Protein AF-A0A162FV40-F1 (afdb_monomer_lite)

pLDDT: mean 92.37, std 5.42, range [74.19, 98.0]

Radius of gyration: 12.26 Å; chains: 1; bounding box: 28×22×30 Å

Secondary structure (DSSP, 8-state):
-EEEEEEEHHHHHHHTTT--S-HHHHHHHHHHHHHHHHHHH-TTSEEEEEEE---S---TT--EEEETTEEEE-S-SSHHHHHHHHHHHHH-

Structure (mmCIF, N/CA/C/O backbone):
data_AF-A0A162FV40-F1
#
_entry.id   AF-A0A162FV40-F1
#
loop_
_atom_site.group_PDB
_atom_site.id
_atom_site.type_symbol
_atom_site.label_atom_id
_atom_site.label_alt_id
_atom_site.label_comp_id
_atom_site.label_asym_id
_atom_site.label_entity_id
_atom_site.label_seq_id
_atom_site.pdbx_PDB_ins_code
_atom_site.Cartn_x
_atom_site.Cartn_y
_atom_site.Cartn_z
_atom_site.occupancy
_atom_site.B_iso_or_equiv
_atom_site.auth_seq_id
_atom_site.auth_comp_id
_atom_site.auth_asym_id
_atom_site.auth_atom_id
_atom_site.pdbx_PDB_model_num
ATOM 1 N N . MET A 1 1 ? -9.757 5.385 13.633 1.00 86.44 1 MET A N 1
ATOM 2 C CA . MET A 1 1 ? -9.071 4.103 13.949 1.00 86.44 1 MET A CA 1
ATOM 3 C C . MET A 1 1 ? -7.716 4.105 13.262 1.00 86.44 1 MET A C 1
ATOM 5 O O . MET A 1 1 ? -7.673 4.538 12.120 1.00 86.44 1 MET A O 1
ATOM 9 N N . LYS A 1 2 ? -6.635 3.666 13.919 1.00 91.75 2 LYS A N 1
ATOM 10 C CA . LYS A 1 2 ? -5.286 3.671 13.329 1.00 91.75 2 LYS A CA 1
ATOM 11 C C . LYS A 1 2 ? -4.912 2.299 12.777 1.00 91.75 2 LYS A C 1
ATOM 13 O O . LYS A 1 2 ? -5.115 1.302 13.464 1.00 91.75 2 LYS A O 1
ATOM 18 N N . GLN A 1 3 ? -4.358 2.261 11.569 1.00 95.12 3 GLN A N 1
ATOM 19 C CA . GLN A 1 3 ? -3.891 1.041 10.910 1.00 95.12 3 GLN A CA 1
ATOM 20 C C . GLN A 1 3 ? -2.423 1.190 10.509 1.00 95.12 3 GLN A C 1
ATOM 22 O O . GLN A 1 3 ? -2.053 2.149 9.835 1.00 95.12 3 GLN A O 1
ATOM 27 N N . ASN A 1 4 ? -1.596 0.232 10.931 1.00 95.81 4 ASN A N 1
ATOM 28 C CA . ASN A 1 4 ? -0.192 0.145 10.537 1.00 95.81 4 ASN A CA 1
ATOM 29 C C . ASN A 1 4 ? -0.052 -0.878 9.408 1.00 95.81 4 ASN A C 1
ATOM 31 O O . ASN A 1 4 ? -0.528 -2.010 9.535 1.00 95.81 4 ASN A O 1
ATOM 35 N N . VAL A 1 5 ? 0.606 -0.468 8.330 1.00 96.69 5 VAL A N 1
ATOM 36 C CA . VAL A 1 5 ? 0.849 -1.286 7.144 1.00 96.69 5 VAL A CA 1
ATOM 37 C C . VAL A 1 5 ? 2.326 -1.206 6.803 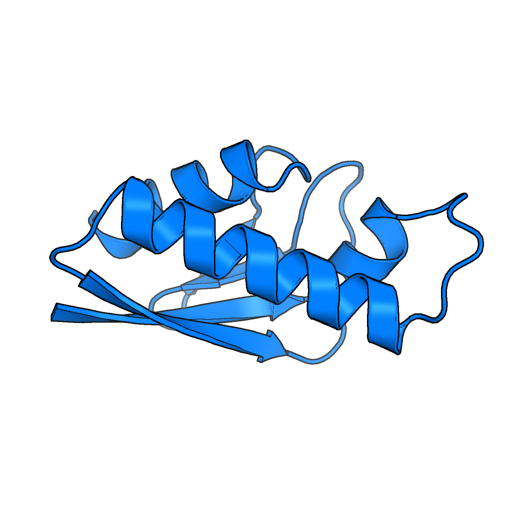1.00 96.69 5 VAL A C 1
ATOM 39 O O . VAL A 1 5 ? 2.849 -0.117 6.572 1.00 96.69 5 VAL A O 1
ATOM 42 N N . GLU A 1 6 ? 2.988 -2.353 6.725 1.00 96.56 6 GLU A N 1
ATOM 43 C CA . GLU A 1 6 ? 4.366 -2.433 6.249 1.00 96.56 6 GLU A CA 1
ATOM 44 C C . GLU A 1 6 ? 4.415 -3.128 4.895 1.00 96.56 6 GLU A C 1
ATOM 46 O O . GLU A 1 6 ? 3.771 -4.153 4.676 1.00 96.56 6 GLU A O 1
ATOM 51 N N . ILE A 1 7 ? 5.206 -2.580 3.981 1.00 95.19 7 ILE A N 1
ATOM 52 C CA . ILE A 1 7 ? 5.319 -3.080 2.613 1.00 95.19 7 ILE A CA 1
ATOM 53 C C . ILE A 1 7 ? 6.755 -3.498 2.363 1.00 95.19 7 ILE A C 1
ATOM 55 O O . ILE A 1 7 ? 7.699 -2.772 2.687 1.00 95.19 7 ILE A O 1
ATOM 59 N N . CYS A 1 8 ? 6.944 -4.671 1.766 1.00 94.88 8 CYS A N 1
ATOM 60 C CA . CYS A 1 8 ? 8.271 -5.125 1.384 1.00 94.88 8 CYS A CA 1
ATOM 61 C C . CYS A 1 8 ? 8.876 -4.170 0.347 1.00 94.88 8 CYS A C 1
ATOM 63 O O . CYS A 1 8 ? 8.456 -4.115 -0.812 1.00 94.88 8 CYS A O 1
ATOM 65 N N . SER A 1 9 ? 9.924 -3.453 0.752 1.00 92.81 9 SER A N 1
ATOM 66 C CA . SER A 1 9 ? 10.617 -2.493 -0.112 1.00 92.81 9 SER A CA 1
ATOM 67 C C . SER A 1 9 ? 11.215 -3.118 -1.377 1.00 92.81 9 SER A C 1
ATOM 69 O O . SER A 1 9 ? 11.349 -2.431 -2.389 1.00 92.81 9 SER A O 1
ATOM 71 N N . GLY A 1 10 ? 11.567 -4.407 -1.329 1.00 92.12 10 GLY A N 1
ATOM 72 C CA . GLY A 1 10 ? 12.056 -5.157 -2.486 1.00 92.12 10 GLY A CA 1
ATOM 73 C C . GLY A 1 10 ? 10.965 -5.437 -3.520 1.00 92.12 10 GLY A C 1
ATOM 74 O O . GLY A 1 10 ? 11.225 -5.313 -4.713 1.00 92.12 10 GLY A O 1
ATOM 75 N N . CYS A 1 11 ? 9.737 -5.746 -3.084 1.00 93.00 11 CYS A N 1
ATOM 76 C CA . CYS A 1 11 ? 8.620 -5.993 -3.999 1.00 93.00 11 CYS A CA 1
ATOM 77 C C . CYS A 1 11 ? 8.251 -4.734 -4.789 1.00 93.00 11 CYS A C 1
ATOM 79 O O . CYS A 1 11 ? 7.997 -4.828 -5.983 1.00 93.00 11 CYS A O 1
ATOM 81 N N . VAL A 1 12 ? 8.291 -3.562 -4.149 1.00 92.12 12 VAL A N 1
ATOM 82 C CA . VAL A 1 12 ? 7.993 -2.282 -4.811 1.00 92.12 12 VAL A CA 1
ATOM 83 C C . VAL A 1 12 ? 9.022 -1.952 -5.886 1.00 92.12 12 VAL A C 1
ATOM 85 O O . VAL A 1 12 ? 8.655 -1.656 -7.018 1.00 92.12 12 VAL A O 1
ATOM 88 N N . VAL A 1 13 ? 10.315 -2.073 -5.573 1.00 91.25 13 VAL A N 1
ATOM 89 C CA . VAL A 1 13 ? 11.374 -1.854 -6.572 1.00 91.25 13 VAL A CA 1
ATOM 90 C C . VAL A 1 13 ? 11.229 -2.828 -7.738 1.00 91.25 13 VAL A C 1
ATOM 92 O O . VAL A 1 13 ? 11.304 -2.414 -8.888 1.00 91.25 13 VAL A O 1
ATOM 95 N N . ARG A 1 14 ? 10.958 -4.104 -7.447 1.00 89.38 14 ARG A N 1
ATOM 96 C CA . ARG A 1 14 ? 10.781 -5.129 -8.477 1.00 89.38 14 ARG A CA 1
ATOM 97 C C . ARG A 1 14 ? 9.547 -4.889 -9.348 1.00 89.38 14 ARG A C 1
ATOM 99 O O . ARG A 1 14 ? 9.579 -5.134 -10.544 1.00 89.38 14 ARG A O 1
ATOM 106 N N . SER A 1 15 ? 8.461 -4.384 -8.765 1.00 87.81 15 SER A N 1
ATOM 107 C CA . SER A 1 15 ? 7.243 -4.057 -9.518 1.00 87.81 15 SER A CA 1
ATOM 108 C C . SER A 1 15 ? 7.430 -2.917 -10.522 1.00 87.81 15 SER A C 1
ATOM 110 O O . SER A 1 15 ? 6.637 -2.805 -11.449 1.00 87.81 15 SER A O 1
ATOM 112 N N . ALA A 1 16 ? 8.484 -2.115 -10.350 1.00 85.81 16 ALA A N 1
ATOM 113 C CA . ALA A 1 16 ? 8.879 -1.035 -11.243 1.00 85.81 16 ALA A CA 1
ATOM 114 C C . ALA A 1 16 ? 10.081 -1.413 -12.137 1.00 85.81 16 ALA A C 1
ATOM 116 O O . ALA A 1 16 ? 10.755 -0.526 -12.661 1.00 85.81 16 ALA A O 1
ATOM 117 N N . GLU A 1 17 ? 10.389 -2.709 -12.298 1.00 78.31 17 GLU A N 1
ATOM 118 C CA . GLU A 1 17 ? 11.417 -3.167 -13.243 1.00 78.31 17 GLU A CA 1
ATOM 119 C C . GLU A 1 17 ? 11.152 -2.584 -14.644 1.00 78.31 17 GLU A C 1
ATOM 121 O O . GLU A 1 17 ? 10.057 -2.711 -15.189 1.00 78.31 17 GLU A O 1
ATOM 126 N N . GLY A 1 18 ? 12.161 -1.917 -15.216 1.00 74.19 18 GLY A N 1
ATOM 127 C CA . GLY A 1 18 ? 12.069 -1.231 -16.512 1.00 74.19 18 GLY A CA 1
ATOM 128 C C . GLY A 1 18 ? 11.858 0.285 -16.437 1.00 74.19 18 GLY A C 1
ATOM 129 O O . GLY A 1 18 ? 11.869 0.943 -17.473 1.00 74.19 18 GLY A O 1
ATOM 130 N N . VAL A 1 19 ? 11.709 0.858 -15.240 1.00 79.44 19 VAL A N 1
ATOM 131 C CA . VAL A 1 19 ? 11.649 2.312 -15.039 1.00 79.44 19 VAL A CA 1
ATOM 132 C C . VAL A 1 19 ? 13.059 2.864 -14.780 1.00 79.44 19 VAL A C 1
ATOM 134 O O . VAL A 1 19 ? 13.731 2.430 -13.844 1.00 79.44 19 VAL A O 1
ATOM 137 N N . GLU A 1 20 ? 13.506 3.849 -15.568 1.00 78.38 20 GLU A N 1
ATOM 138 C CA . GLU A 1 20 ? 14.774 4.576 -15.359 1.00 78.38 20 GLU A CA 1
ATOM 139 C C . GLU A 1 20 ? 14.674 5.578 -14.191 1.00 78.38 20 GLU A C 1
ATOM 141 O O . GLU A 1 20 ? 14.872 6.783 -14.334 1.00 78.38 20 GLU A O 1
ATOM 146 N N . GLU A 1 21 ? 14.337 5.087 -12.999 1.00 86.69 21 GLU A N 1
ATOM 147 C CA . GLU A 1 21 ? 14.252 5.893 -11.784 1.00 86.69 21 GLU A CA 1
ATOM 148 C C . GLU A 1 21 ? 15.078 5.290 -10.650 1.00 86.69 21 GLU A C 1
ATOM 150 O O . GLU A 1 21 ? 15.262 4.079 -10.534 1.00 86.69 21 GLU A O 1
ATOM 155 N N . SER A 1 22 ? 15.575 6.152 -9.759 1.00 92.19 22 SER A N 1
ATOM 156 C CA . SER A 1 22 ? 16.260 5.670 -8.561 1.00 92.19 22 SER A CA 1
ATOM 157 C C . SER A 1 22 ? 15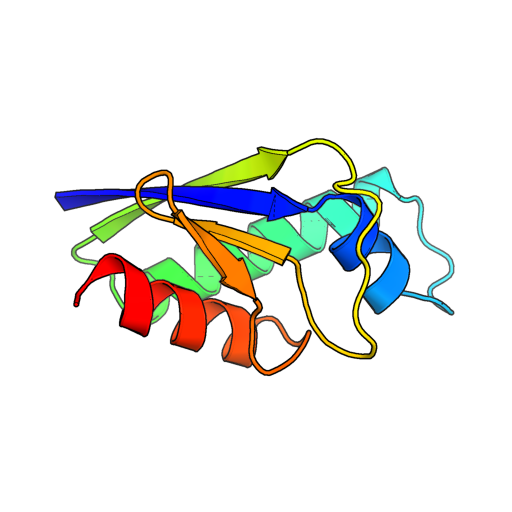.300 4.878 -7.668 1.00 92.19 22 SER A C 1
ATOM 159 O O . SER A 1 22 ? 14.126 5.224 -7.513 1.00 92.19 22 SER A O 1
ATOM 161 N N . THR A 1 23 ? 15.818 3.855 -6.985 1.00 91.19 23 THR A N 1
ATOM 162 C CA . THR A 1 23 ? 15.042 3.069 -6.009 1.00 91.19 23 THR A CA 1
ATOM 163 C C . THR A 1 23 ? 14.412 3.929 -4.915 1.00 91.19 23 THR A C 1
ATOM 165 O O . THR A 1 23 ? 13.350 3.583 -4.400 1.00 91.19 23 THR A O 1
ATOM 168 N N . PHE A 1 24 ? 15.038 5.056 -4.564 1.00 92.31 24 PHE A N 1
ATOM 169 C CA . PHE A 1 24 ? 14.468 6.039 -3.648 1.00 92.31 24 PHE A CA 1
ATOM 170 C C . PHE A 1 24 ? 13.200 6.690 -4.217 1.00 92.31 24 PHE A C 1
ATOM 172 O O . PHE A 1 24 ? 12.182 6.738 -3.526 1.00 92.31 24 PHE A O 1
ATOM 179 N N . LEU A 1 25 ? 13.239 7.153 -5.471 1.00 93.38 25 LEU A N 1
ATOM 180 C CA . LEU A 1 25 ? 12.091 7.790 -6.122 1.00 93.38 25 LEU A CA 1
ATOM 181 C C . LEU A 1 25 ? 10.936 6.810 -6.322 1.00 93.38 25 LEU A C 1
ATOM 183 O O . LEU A 1 25 ? 9.811 7.150 -5.970 1.00 93.38 25 LEU A O 1
ATOM 187 N N . ILE A 1 26 ? 11.223 5.587 -6.776 1.00 93.56 26 ILE A N 1
ATOM 188 C CA . ILE A 1 26 ? 10.221 4.522 -6.949 1.00 93.56 26 ILE A CA 1
ATOM 189 C C . ILE A 1 26 ? 9.459 4.286 -5.638 1.00 93.56 26 ILE A C 1
ATOM 191 O O . ILE A 1 26 ? 8.233 4.350 -5.590 1.00 93.56 26 ILE A O 1
ATOM 195 N N . LYS A 1 27 ? 10.194 4.077 -4.539 1.00 93.81 27 LYS A N 1
ATOM 196 C CA . LYS A 1 27 ? 9.610 3.856 -3.209 1.00 93.81 27 LYS A CA 1
ATOM 197 C C . LYS A 1 27 ? 8.802 5.060 -2.732 1.00 93.81 27 LYS A C 1
ATOM 199 O O . LYS A 1 27 ? 7.704 4.893 -2.207 1.00 93.81 27 LYS A O 1
ATOM 204 N N . LYS A 1 28 ? 9.337 6.271 -2.904 1.00 94.62 28 LYS A N 1
ATOM 205 C CA . LYS A 1 28 ? 8.669 7.505 -2.483 1.00 94.62 28 LYS A CA 1
ATOM 206 C C . LYS A 1 28 ? 7.346 7.705 -3.226 1.00 94.62 28 LYS A C 1
ATOM 208 O O . LYS A 1 28 ? 6.341 7.941 -2.563 1.00 94.62 28 LYS A O 1
ATOM 213 N N . LYS A 1 29 ? 7.345 7.577 -4.557 1.00 94.94 29 LYS A N 1
ATOM 214 C CA . LYS A 1 29 ? 6.140 7.715 -5.389 1.00 94.94 29 LYS A CA 1
ATOM 215 C C . LYS A 1 29 ? 5.084 6.687 -5.011 1.00 94.94 29 LYS A C 1
ATOM 217 O O . LYS A 1 29 ? 3.977 7.071 -4.659 1.00 94.94 29 LYS A O 1
ATOM 222 N N . PHE A 1 30 ? 5.467 5.412 -4.958 1.00 95.44 30 PHE A N 1
ATOM 223 C CA . PHE A 1 30 ? 4.550 4.335 -4.596 1.00 95.44 30 PHE A CA 1
ATOM 224 C C . PHE A 1 30 ? 3.888 4.572 -3.231 1.00 95.44 30 PHE A C 1
ATOM 226 O O . PHE A 1 30 ? 2.678 4.429 -3.088 1.00 95.44 30 PHE A O 1
ATOM 233 N N . LEU A 1 31 ? 4.665 4.976 -2.219 1.00 96.19 31 LEU A N 1
ATOM 234 C CA . LEU A 1 31 ? 4.125 5.240 -0.884 1.00 96.19 31 LEU A CA 1
ATOM 235 C C . LEU A 1 31 ? 3.184 6.453 -0.876 1.00 96.19 31 LEU A C 1
ATOM 237 O O . LEU A 1 31 ? 2.152 6.415 -0.212 1.00 96.19 31 LEU A O 1
ATOM 241 N N . GLN A 1 32 ? 3.515 7.513 -1.619 1.00 96.44 32 GLN A N 1
ATOM 242 C CA . GLN A 1 32 ? 2.651 8.688 -1.758 1.00 96.44 32 GLN A CA 1
ATOM 243 C C . GLN A 1 32 ? 1.320 8.338 -2.434 1.00 96.44 32 GLN A C 1
ATOM 245 O O . GLN A 1 32 ? 0.265 8.692 -1.909 1.00 96.44 32 GLN A O 1
ATOM 250 N N . GLU A 1 33 ? 1.370 7.615 -3.552 1.00 97.38 33 GLU A N 1
ATOM 251 C CA . GLU A 1 33 ? 0.193 7.173 -4.305 1.00 97.38 33 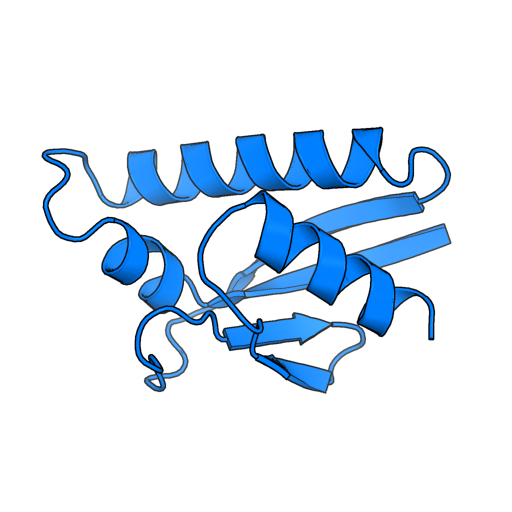GLU A CA 1
ATOM 252 C C . GLU A 1 33 ? -0.685 6.244 -3.465 1.00 97.38 33 GLU A C 1
ATOM 254 O O . GLU A 1 33 ? -1.894 6.449 -3.365 1.00 97.38 33 GLU A O 1
ATOM 259 N N . LEU A 1 34 ? -0.081 5.275 -2.775 1.00 97.75 34 LEU A N 1
ATOM 260 C CA . LEU A 1 34 ? -0.817 4.335 -1.940 1.00 97.75 34 LEU A CA 1
ATOM 261 C C . LEU A 1 34 ? -1.486 5.009 -0.741 1.00 97.75 34 LEU A C 1
ATOM 263 O O . LEU A 1 34 ? -2.647 4.731 -0.448 1.00 97.75 34 LEU A O 1
ATOM 267 N N . VAL A 1 35 ? -0.792 5.917 -0.051 1.00 97.44 35 VAL A N 1
ATOM 268 C CA . VAL A 1 35 ? -1.387 6.663 1.068 1.00 97.44 35 VAL A CA 1
ATOM 269 C C . VAL A 1 35 ? -2.525 7.560 0.585 1.00 97.44 35 VAL A C 1
ATOM 271 O O . VAL A 1 35 ? -3.548 7.647 1.265 1.00 97.44 35 VAL A O 1
ATOM 274 N N . ALA A 1 36 ? -2.372 8.219 -0.568 1.00 97.88 36 ALA A N 1
ATOM 275 C CA . ALA A 1 36 ? -3.448 9.006 -1.163 1.00 97.88 36 ALA A CA 1
ATOM 276 C C . ALA A 1 36 ? -4.664 8.120 -1.465 1.00 97.88 36 ALA A C 1
ATOM 278 O O . ALA A 1 36 ? -5.773 8.436 -1.033 1.00 97.88 36 ALA A O 1
ATOM 279 N N . ARG A 1 37 ? -4.441 6.960 -2.091 1.00 98.00 37 ARG A N 1
ATOM 280 C CA . ARG A 1 37 ? -5.511 6.031 -2.453 1.00 98.00 37 ARG A CA 1
ATOM 281 C C . ARG A 1 37 ? -6.248 5.458 -1.243 1.00 98.00 37 ARG A C 1
ATOM 283 O O . ARG A 1 37 ? -7.475 5.412 -1.228 1.00 98.00 37 ARG A O 1
ATOM 290 N N . LEU A 1 38 ? -5.521 5.074 -0.194 1.00 97.75 38 LEU A N 1
ATOM 291 C CA . LEU A 1 38 ? -6.113 4.592 1.058 1.00 97.75 38 LEU A CA 1
ATOM 292 C C . LEU A 1 38 ? -6.971 5.664 1.745 1.00 97.75 38 LEU A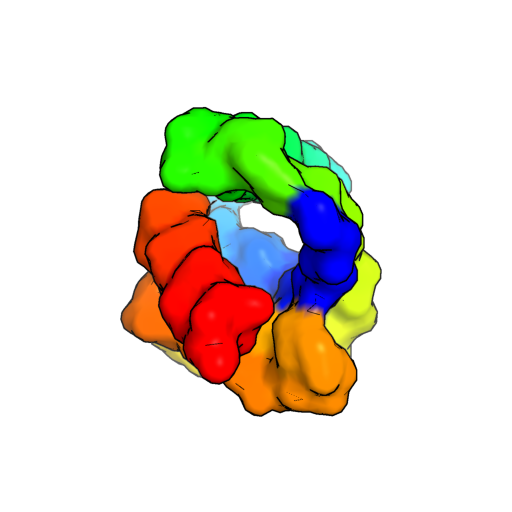 C 1
ATOM 294 O O . LEU A 1 38 ? -8.034 5.346 2.279 1.00 97.75 38 LEU A O 1
ATOM 298 N N . LYS A 1 39 ? -6.539 6.931 1.711 1.00 97.06 39 LYS A N 1
ATOM 299 C CA . LYS A 1 39 ? -7.308 8.060 2.259 1.00 97.06 39 LYS A CA 1
ATOM 300 C C . LYS A 1 39 ? -8.567 8.361 1.453 1.00 97.06 39 LYS A C 1
ATOM 302 O O . LYS A 1 39 ? -9.579 8.694 2.057 1.00 97.06 39 LYS A O 1
ATOM 307 N N . GLU A 1 40 ? -8.520 8.237 0.128 1.00 97.75 40 GLU A N 1
ATOM 308 C CA . GLU A 1 40 ? -9.717 8.362 -0.712 1.00 97.75 40 GLU A CA 1
ATOM 309 C C . GLU A 1 40 ? -10.736 7.264 -0.410 1.00 97.75 40 GLU A C 1
ATOM 311 O O . GLU A 1 40 ? -11.917 7.547 -0.225 1.00 97.75 40 GLU A O 1
ATOM 316 N N . LEU A 1 41 ? -10.281 6.009 -0.350 1.00 97.00 41 LEU A N 1
ATOM 317 C CA . LEU A 1 41 ? -11.162 4.863 -0.143 1.00 97.00 41 LEU A CA 1
ATOM 318 C C . LEU A 1 41 ? -11.730 4.814 1.278 1.00 97.00 41 LEU A C 1
ATOM 320 O O . LEU A 1 41 ? -12.875 4.407 1.464 1.00 97.00 41 LEU A O 1
ATOM 324 N N . ARG A 1 42 ? -10.931 5.193 2.285 1.00 96.06 42 ARG A N 1
ATOM 325 C CA . ARG A 1 42 ? -11.284 5.148 3.712 1.00 96.06 42 ARG A CA 1
ATOM 326 C C . ARG A 1 42 ? -10.736 6.368 4.462 1.00 96.06 42 ARG A C 1
ATOM 328 O O . ARG A 1 42 ? -9.721 6.250 5.157 1.00 96.06 42 ARG A O 1
ATOM 335 N N . PRO A 1 43 ? -11.413 7.529 4.366 1.00 96.00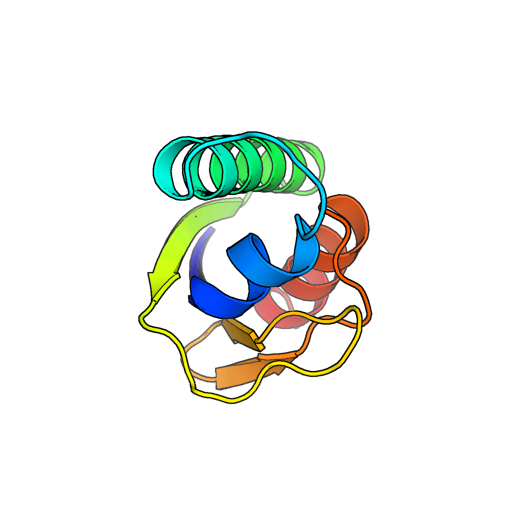 43 PRO A N 1
ATOM 336 C CA . PRO A 1 43 ? -10.991 8.761 5.038 1.00 96.00 43 PRO A CA 1
ATOM 337 C C . PRO A 1 43 ? -11.161 8.715 6.566 1.00 96.00 43 PRO A C 1
ATOM 339 O O . PRO A 1 43 ? -10.578 9.525 7.280 1.00 96.00 43 PRO A O 1
ATOM 342 N N . ASP A 1 44 ? -11.941 7.763 7.083 1.00 96.31 44 ASP A N 1
ATOM 343 C CA . ASP A 1 44 ? -12.195 7.539 8.511 1.00 96.31 44 ASP A CA 1
ATOM 344 C C . ASP A 1 44 ? -11.050 6.802 9.241 1.00 96.31 44 ASP A C 1
ATOM 346 O O . ASP A 1 44 ? -11.041 6.686 10.476 1.00 96.31 44 ASP A O 1
ATOM 350 N N . VAL A 1 45 ? -10.071 6.294 8.488 1.00 95.56 45 VAL A N 1
ATOM 351 C CA . VAL A 1 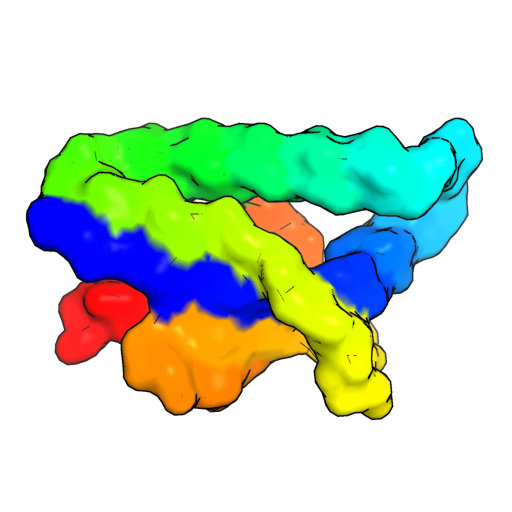45 ? -8.948 5.507 9.002 1.00 95.56 45 VAL A CA 1
ATOM 352 C C . VAL A 1 45 ? -7.652 6.315 8.925 1.00 95.56 45 VAL A C 1
ATOM 354 O O . VAL A 1 45 ? -7.285 6.870 7.892 1.00 95.56 45 VAL A O 1
ATOM 357 N N . GLU A 1 46 ? -6.914 6.347 10.033 1.00 96.06 46 GLU A N 1
ATOM 358 C CA . GLU A 1 46 ? -5.556 6.881 10.065 1.00 96.06 46 GLU A CA 1
ATOM 359 C C . GLU A 1 46 ? -4.587 5.795 9.584 1.00 96.06 46 GLU A C 1
ATOM 361 O O . GLU A 1 46 ? -4.305 4.830 10.300 1.00 96.06 46 GLU A O 1
ATOM 366 N N . TRP A 1 47 ? -4.086 5.950 8.360 1.00 96.06 47 TRP A N 1
ATOM 367 C CA . TRP A 1 47 ? -3.147 5.021 7.736 1.00 96.06 47 TRP A CA 1
ATOM 368 C C . TRP A 1 47 ? -1.697 5.409 8.028 1.00 96.06 47 TRP A C 1
ATOM 370 O O . TRP A 1 47 ? -1.233 6.476 7.624 1.00 96.06 47 TRP A O 1
ATOM 380 N N . ASN A 1 48 ? -0.965 4.513 8.684 1.00 95.94 48 ASN A N 1
ATOM 381 C CA . ASN A 1 48 ? 0.481 4.588 8.839 1.00 95.94 48 ASN A CA 1
ATOM 382 C C . ASN A 1 48 ? 1.127 3.529 7.941 1.00 95.94 48 ASN A C 1
ATOM 384 O O . ASN A 1 48 ? 1.183 2.353 8.302 1.00 95.94 48 ASN A O 1
ATOM 388 N N . VAL A 1 49 ? 1.562 3.952 6.755 1.00 96.69 49 VAL A N 1
ATOM 389 C CA . VAL A 1 49 ? 2.170 3.076 5.750 1.00 96.69 49 VAL A CA 1
ATOM 390 C C . VAL A 1 49 ? 3.675 3.289 5.749 1.00 96.69 49 VAL A C 1
ATOM 392 O O . VAL A 1 49 ? 4.148 4.416 5.603 1.00 96.69 49 VAL A O 1
ATOM 395 N N . SER A 1 50 ? 4.432 2.208 5.890 1.00 96.25 50 SER A N 1
ATOM 396 C CA . SER A 1 50 ? 5.889 2.232 5.898 1.00 96.25 50 SER A CA 1
ATOM 397 C C . SER A 1 50 ? 6.468 1.111 5.042 1.00 96.25 50 SER A C 1
ATOM 399 O O . SER A 1 50 ? 5.779 0.185 4.604 1.00 96.25 50 SER A O 1
ATOM 401 N N . PHE A 1 51 ? 7.770 1.199 4.791 1.00 95.56 51 PHE A N 1
ATOM 402 C CA . PHE A 1 51 ? 8.513 0.097 4.208 1.00 95.56 51 PHE A CA 1
ATOM 403 C C . PHE A 1 51 ? 9.175 -0.737 5.288 1.00 95.56 51 PHE A C 1
ATOM 405 O O . PHE A 1 51 ? 9.761 -0.202 6.226 1.00 95.56 51 PHE A O 1
ATOM 412 N N . THR A 1 52 ? 9.182 -2.044 5.066 1.00 93.69 52 THR A N 1
ATOM 413 C CA . THR A 1 52 ? 10.048 -2.974 5.780 1.00 93.69 52 THR A CA 1
ATOM 414 C C . THR A 1 52 ? 11.159 -3.485 4.860 1.00 93.69 52 THR A C 1
ATOM 416 O O . THR A 1 52 ? 11.174 -3.248 3.637 1.00 93.69 52 THR A O 1
ATOM 419 N N . SER A 1 53 ? 12.151 -4.134 5.461 1.00 89.94 53 SER A N 1
ATOM 420 C CA . SER A 1 53 ? 13.276 -4.718 4.736 1.00 89.94 53 SER A CA 1
ATOM 421 C C . SER A 1 53 ? 12.792 -5.779 3.737 1.00 89.94 53 SER A C 1
ATOM 423 O O . SER A 1 53 ? 11.678 -6.300 3.823 1.00 89.94 53 SER A O 1
ATOM 425 N N . CYS A 1 54 ? 13.606 -6.061 2.715 1.00 86.38 54 CYS A N 1
ATOM 426 C CA . CYS A 1 54 ? 13.253 -7.078 1.730 1.00 86.38 54 CYS A CA 1
ATOM 427 C C . CYS A 1 54 ? 13.077 -8.435 2.421 1.00 86.38 54 CYS A C 1
ATOM 429 O O . CYS A 1 54 ? 14.029 -8.980 2.976 1.00 86.38 54 CYS A O 1
ATOM 431 N N . MET A 1 55 ? 11.882 -9.010 2.313 1.00 86.19 55 MET A N 1
ATOM 432 C CA . MET A 1 55 ? 11.548 -10.305 2.914 1.00 86.19 55 MET A CA 1
ATOM 433 C C . MET A 1 55 ? 12.126 -11.503 2.143 1.00 86.19 55 MET A C 1
ATOM 435 O O . MET A 1 55 ? 11.812 -12.645 2.456 1.00 86.19 55 MET A O 1
ATOM 439 N N . ARG A 1 56 ? 12.939 -11.258 1.101 1.00 82.38 56 ARG A N 1
ATOM 440 C CA . ARG A 1 56 ? 13.506 -12.272 0.184 1.00 82.38 56 ARG A CA 1
ATOM 441 C C . ARG A 1 56 ? 12.462 -13.184 -0.472 1.00 82.38 56 ARG A C 1
ATOM 443 O O . ARG A 1 56 ? 12.799 -14.229 -1.017 1.00 82.38 56 ARG A O 1
ATOM 450 N N . PHE A 1 57 ? 11.207 -12.750 -0.468 1.00 79.94 57 PHE A N 1
ATOM 451 C CA . PHE A 1 57 ? 10.081 -13.420 -1.089 1.00 79.94 57 PHE A CA 1
ATOM 452 C C . PHE A 1 57 ? 9.329 -12.400 -1.942 1.00 79.94 57 PHE A C 1
ATOM 454 O O . PHE A 1 57 ? 8.593 -11.554 -1.428 1.00 79.94 57 PHE A O 1
ATOM 461 N N . CYS A 1 58 ? 9.594 -12.450 -3.248 1.00 77.56 58 CYS A N 1
ATOM 462 C CA . CYS A 1 58 ? 9.035 -11.549 -4.249 1.00 77.56 58 CYS A CA 1
ATOM 463 C C . CYS A 1 58 ? 8.206 -12.375 -5.243 1.00 77.56 58 CYS A C 1
ATOM 465 O O . CYS A 1 58 ? 8.735 -12.759 -6.288 1.00 77.56 58 CYS A O 1
ATOM 467 N N . PRO A 1 59 ? 6.951 -12.711 -4.912 1.00 78.75 59 PRO A N 1
ATOM 468 C CA . PRO A 1 59 ? 6.050 -13.374 -5.850 1.00 78.75 59 PRO A CA 1
ATOM 469 C C . PRO A 1 59 ? 5.846 -12.515 -7.104 1.00 78.75 59 PRO A C 1
ATOM 471 O O . PRO A 1 59 ? 5.862 -11.284 -7.030 1.00 78.75 59 PRO A O 1
ATOM 474 N N . ASP A 1 60 ? 5.673 -13.158 -8.261 1.00 83.88 60 ASP A N 1
ATOM 475 C CA . ASP A 1 60 ? 5.467 -12.425 -9.509 1.00 83.88 60 ASP A CA 1
ATOM 476 C C . ASP A 1 60 ? 4.176 -11.595 -9.442 1.00 83.88 60 ASP A C 1
ATOM 478 O O . ASP A 1 60 ? 3.143 -12.072 -8.963 1.00 83.88 60 ASP A O 1
ATOM 482 N N . LYS A 1 61 ? 4.264 -10.334 -9.881 1.00 86.62 61 LYS A N 1
ATOM 483 C CA . LYS A 1 61 ? 3.170 -9.344 -9.889 1.00 86.62 61 LYS A CA 1
ATOM 484 C C . LYS A 1 61 ? 2.422 -9.166 -8.559 1.00 86.62 61 LYS A C 1
ATOM 486 O O . LYS A 1 61 ? 1.282 -8.713 -8.562 1.00 86.62 61 LYS A O 1
ATOM 491 N N . ARG A 1 62 ? 3.036 -9.486 -7.419 1.00 92.75 62 ARG A N 1
ATOM 492 C CA . ARG A 1 62 ? 2.434 -9.354 -6.081 1.00 92.75 62 ARG A CA 1
ATOM 493 C C . ARG A 1 62 ? 3.410 -8.708 -5.104 1.00 92.75 62 ARG A C 1
ATOM 495 O O . ARG A 1 62 ? 4.617 -8.671 -5.339 1.00 92.75 62 ARG A O 1
ATOM 502 N N . MET A 1 63 ? 2.889 -8.210 -3.989 1.00 93.19 63 MET A N 1
ATOM 503 C CA . MET A 1 63 ? 3.669 -7.567 -2.937 1.00 93.19 63 MET A CA 1
ATOM 504 C C . MET A 1 63 ? 3.470 -8.262 -1.603 1.00 93.19 63 MET A C 1
ATOM 506 O O . MET A 1 63 ? 2.349 -8.576 -1.213 1.00 93.19 63 MET A O 1
ATOM 510 N N . SER A 1 64 ? 4.571 -8.466 -0.889 1.00 95.12 64 SER A N 1
ATOM 511 C CA . SER A 1 64 ? 4.539 -8.913 0.500 1.00 95.12 64 SER A CA 1
ATOM 512 C C . SER A 1 64 ? 4.187 -7.730 1.406 1.00 95.12 64 SER A C 1
ATOM 514 O O . SER A 1 64 ? 4.806 -6.664 1.309 1.00 95.12 64 SER A O 1
ATOM 516 N N . LEU A 1 65 ? 3.192 -7.928 2.269 1.00 94.38 65 LEU A N 1
ATOM 517 C CA . LEU A 1 65 ? 2.608 -6.916 3.151 1.00 94.38 65 LEU A CA 1
ATOM 518 C C . LEU A 1 65 ? 2.568 -7.437 4.592 1.00 94.38 65 LEU A C 1
ATOM 520 O O . LEU A 1 65 ? 2.389 -8.635 4.811 1.00 94.38 65 LEU A O 1
ATOM 524 N N . VAL A 1 66 ? 2.658 -6.541 5.571 1.00 94.88 66 VAL A N 1
ATOM 525 C CA . VAL A 1 66 ? 2.350 -6.815 6.979 1.00 94.88 66 VAL A CA 1
ATOM 526 C C . VAL A 1 66 ? 1.239 -5.880 7.415 1.00 94.88 66 VAL A C 1
ATOM 528 O O . VAL A 1 66 ? 1.378 -4.662 7.346 1.00 94.88 66 VAL A O 1
ATOM 531 N N . ILE A 1 67 ? 0.129 -6.453 7.865 1.00 94.69 67 ILE A N 1
ATOM 532 C CA . ILE A 1 67 ? -1.040 -5.712 8.344 1.00 94.69 67 ILE A CA 1
ATOM 533 C C . ILE A 1 67 ? -1.455 -6.363 9.655 1.00 94.69 67 ILE A C 1
ATOM 535 O O . ILE A 1 67 ? -1.547 -7.586 9.719 1.00 94.69 67 ILE A O 1
ATOM 539 N N . LYS A 1 68 ? -1.667 -5.578 10.719 1.00 91.06 68 LYS A N 1
ATOM 540 C CA . LYS A 1 68 ? -1.976 -6.111 12.066 1.00 91.06 68 LYS A CA 1
ATOM 541 C C . LYS A 1 68 ? -0.965 -7.176 12.542 1.00 91.06 68 LYS A C 1
ATOM 543 O O . LYS A 1 68 ? -1.347 -8.180 13.135 1.00 91.06 68 LYS A O 1
ATOM 548 N N . ASN A 1 69 ? 0.325 -6.975 12.263 1.00 90.25 69 ASN A N 1
ATOM 549 C CA . ASN A 1 69 ? 1.407 -7.932 12.553 1.00 90.25 69 ASN A CA 1
ATOM 550 C C . ASN A 1 69 ? 1.253 -9.306 11.870 1.00 90.25 69 ASN A C 1
ATOM 552 O O . ASN A 1 69 ? 1.929 -10.261 12.248 1.00 90.25 69 ASN A O 1
ATOM 556 N N . GLN A 1 70 ? 0.387 -9.423 10.861 1.00 92.00 70 GLN A N 1
ATOM 557 C CA . GLN A 1 70 ? 0.220 -10.632 10.065 1.00 92.00 70 GLN A CA 1
ATOM 558 C C . GLN A 1 70 ? 0.822 -10.421 8.681 1.00 92.00 70 GLN A C 1
ATOM 560 O O . GLN A 1 70 ? 0.492 -9.459 7.983 1.00 92.00 70 GLN A O 1
ATOM 565 N N . MET A 1 71 ? 1.705 -11.337 8.283 1.00 92.69 71 MET A N 1
ATOM 566 C CA . MET A 1 71 ? 2.233 -11.363 6.925 1.00 92.69 71 MET A CA 1
ATOM 567 C C . MET A 1 71 ? 1.153 -11.817 5.947 1.00 92.69 71 MET A C 1
ATOM 569 O O . MET A 1 71 ? 0.413 -12.769 6.193 1.00 92.69 71 MET A O 1
ATOM 573 N N . GLY A 1 72 ? 1.104 -11.154 4.804 1.00 92.25 72 GLY A N 1
ATOM 574 C CA . GLY A 1 72 ? 0.221 -11.486 3.707 1.00 92.25 72 GLY A CA 1
ATOM 575 C C . GLY A 1 72 ? 0.830 -11.100 2.372 1.00 92.25 72 GLY A C 1
ATOM 576 O O . GLY A 1 72 ? 1.948 -10.591 2.280 1.00 92.25 72 GLY A O 1
ATOM 577 N N . MET A 1 73 ? 0.060 -11.346 1.324 1.00 93.81 73 MET A N 1
ATOM 578 C CA . MET A 1 73 ? 0.386 -10.911 -0.023 1.00 93.81 73 MET A CA 1
ATOM 579 C C . MET A 1 73 ? -0.790 -10.147 -0.594 1.00 93.81 73 MET A C 1
ATOM 581 O O . MET A 1 73 ? -1.945 -10.515 -0.349 1.00 93.81 73 MET A O 1
ATOM 585 N N . SER A 1 74 ? -0.488 -9.136 -1.392 1.00 95.06 74 SER A N 1
ATOM 586 C CA . SER A 1 74 ? -1.472 -8.607 -2.318 1.00 95.06 74 SER A CA 1
ATOM 587 C C . SER A 1 74 ? -1.771 -9.614 -3.433 1.00 95.06 74 SER A C 1
ATOM 589 O O . SER A 1 74 ? -0.994 -10.529 -3.728 1.00 95.06 74 SER A O 1
ATOM 591 N N . THR A 1 75 ? -2.920 -9.437 -4.060 1.00 94.06 75 THR A N 1
ATOM 592 C CA . THR A 1 75 ? -3.397 -10.173 -5.227 1.00 94.06 75 THR A CA 1
ATOM 593 C C . THR A 1 75 ? -2.802 -9.627 -6.531 1.00 94.06 75 THR A C 1
ATOM 595 O O . THR A 1 75 ? -2.729 -10.367 -7.513 1.00 94.06 75 THR A O 1
ATOM 598 N N . GLY A 1 76 ? -2.275 -8.396 -6.508 1.00 93.62 76 GLY A N 1
ATOM 599 C CA . GLY A 1 76 ? -1.587 -7.716 -7.613 1.00 93.62 76 GLY A CA 1
ATOM 600 C C . GLY A 1 76 ? -0.544 -6.694 -7.132 1.00 93.62 76 GLY A C 1
ATOM 601 O O . GLY A 1 76 ? -0.316 -6.552 -5.934 1.00 93.62 76 GLY A O 1
ATOM 602 N N . ASN A 1 77 ? 0.114 -5.978 -8.044 1.00 92.94 77 ASN A N 1
ATOM 603 C CA . ASN A 1 77 ? 1.173 -5.004 -7.726 1.00 92.94 77 ASN A CA 1
ATOM 604 C C . ASN A 1 77 ? 0.837 -3.554 -8.118 1.00 92.94 77 ASN A C 1
ATOM 606 O O . ASN A 1 77 ? 1.672 -2.674 -7.925 1.00 92.94 77 ASN A O 1
ATOM 610 N N . SER A 1 78 ? -0.356 -3.288 -8.654 1.00 94.38 78 SER A N 1
ATOM 611 C CA . SER A 1 78 ? -0.823 -1.915 -8.843 1.00 94.38 78 SER A CA 1
ATOM 612 C C . SER A 1 78 ? -1.240 -1.302 -7.505 1.00 94.38 78 SER A C 1
ATOM 614 O O . SER A 1 78 ? -1.655 -2.009 -6.584 1.00 94.38 78 SER A O 1
ATOM 616 N N . VAL A 1 79 ? -1.147 0.025 -7.404 1.00 95.50 79 VAL A N 1
ATOM 617 C CA . VAL A 1 79 ? -1.526 0.768 -6.193 1.00 95.50 79 VAL A CA 1
ATOM 618 C C . VAL A 1 79 ? -2.975 0.486 -5.792 1.00 95.50 79 VAL A C 1
ATOM 620 O O . VAL A 1 79 ? -3.231 0.240 -4.616 1.00 95.50 79 VAL A O 1
ATOM 623 N N . ASP A 1 80 ? -3.899 0.454 -6.755 1.00 96.56 80 ASP A N 1
ATOM 624 C CA . ASP A 1 80 ? -5.316 0.183 -6.494 1.00 96.56 80 ASP A CA 1
ATOM 625 C C . ASP A 1 80 ? -5.541 -1.193 -5.868 1.00 96.56 80 ASP A C 1
ATOM 627 O O . ASP A 1 80 ? -6.172 -1.298 -4.819 1.00 96.56 80 ASP A O 1
ATOM 631 N N . VAL A 1 81 ? -4.957 -2.239 -6.458 1.00 96.19 81 VAL A N 1
ATOM 632 C CA . VAL A 1 81 ? -5.122 -3.611 -5.960 1.00 96.19 81 VAL A CA 1
ATOM 633 C C . VAL A 1 81 ? -4.506 -3.758 -4.569 1.00 96.19 81 VAL A C 1
ATOM 635 O O . VAL A 1 81 ? -5.109 -4.344 -3.673 1.00 96.19 81 VAL A O 1
ATOM 638 N N . VAL A 1 82 ? -3.321 -3.178 -4.352 1.00 96.69 82 VAL A N 1
ATOM 639 C CA . VAL A 1 82 ? -2.673 -3.197 -3.034 1.00 96.69 82 VAL A CA 1
ATOM 640 C C . VAL A 1 82 ? -3.515 -2.445 -1.995 1.00 96.69 82 VAL A C 1
ATOM 642 O O . VAL A 1 82 ? -3.630 -2.914 -0.863 1.00 96.69 82 VAL A O 1
ATOM 645 N N . ALA A 1 83 ? -4.129 -1.314 -2.355 1.00 97.62 83 ALA A N 1
ATOM 646 C CA . ALA A 1 83 ? -4.995 -0.552 -1.458 1.00 97.62 83 ALA A CA 1
ATOM 647 C C . ALA A 1 83 ? -6.256 -1.338 -1.059 1.00 97.62 83 ALA A C 1
ATOM 649 O O . ALA A 1 83 ? -6.599 -1.384 0.125 1.00 97.62 83 ALA A O 1
ATOM 650 N N . GLU A 1 84 ? -6.916 -1.990 -2.018 1.00 96.75 84 GLU A N 1
ATOM 651 C CA . GLU A 1 84 ? -8.091 -2.834 -1.769 1.00 96.75 84 GLU A CA 1
ATOM 652 C C . GLU A 1 84 ? -7.759 -4.015 -0.847 1.00 96.75 84 GLU A C 1
ATOM 654 O O . GLU A 1 84 ? -8.461 -4.247 0.143 1.00 96.75 84 GLU A O 1
ATOM 659 N N . ASP A 1 85 ? -6.641 -4.703 -1.099 1.00 96.38 85 ASP A N 1
ATOM 660 C CA . ASP A 1 85 ? -6.163 -5.795 -0.245 1.00 96.38 85 ASP A CA 1
ATOM 661 C C . ASP A 1 85 ? -5.856 -5.322 1.181 1.00 96.38 85 ASP A C 1
ATOM 663 O O . ASP A 1 85 ? -6.170 -6.014 2.156 1.00 96.38 85 ASP A O 1
ATOM 667 N N . ILE A 1 86 ? -5.250 -4.136 1.321 1.00 96.75 86 ILE A N 1
ATOM 668 C CA . ILE A 1 86 ? -4.974 -3.539 2.629 1.00 96.75 86 ILE A CA 1
ATOM 669 C C . ILE A 1 86 ? -6.274 -3.298 3.387 1.00 96.75 86 ILE A C 1
ATOM 671 O O . ILE A 1 86 ? -6.380 -3.694 4.546 1.00 96.75 86 ILE A O 1
ATOM 675 N N . ILE A 1 87 ? -7.266 -2.680 2.748 1.00 95.94 87 ILE A N 1
ATOM 676 C CA . ILE A 1 87 ? -8.555 -2.364 3.371 1.00 95.94 87 ILE A CA 1
ATOM 677 C C . ILE A 1 87 ? -9.277 -3.647 3.780 1.00 95.94 87 ILE A C 1
ATOM 679 O O . ILE A 1 87 ? -9.726 -3.751 4.923 1.00 95.94 87 ILE A O 1
ATOM 683 N N . SER A 1 88 ? -9.331 -4.642 2.891 1.00 95.06 88 SER A N 1
ATOM 684 C CA . SER A 1 88 ? -9.983 -5.922 3.173 1.00 95.06 88 SER A CA 1
ATOM 685 C C . SER A 1 88 ? -9.390 -6.616 4.400 1.00 95.06 88 SER A C 1
ATOM 687 O O . SER A 1 88 ? -10.140 -7.202 5.172 1.00 95.06 88 SER A O 1
ATOM 689 N N . ARG A 1 89 ? -8.067 -6.556 4.594 1.00 94.06 89 ARG A N 1
ATOM 690 C CA . ARG A 1 89 ? -7.365 -7.221 5.710 1.00 94.06 89 ARG A CA 1
ATOM 691 C C . ARG A 1 89 ? -7.322 -6.375 6.985 1.00 94.06 89 ARG A C 1
ATOM 693 O O . ARG A 1 89 ? -7.364 -6.891 8.101 1.00 94.06 89 ARG A O 1
ATOM 700 N N . ALA A 1 90 ? -7.206 -5.058 6.845 1.00 91.31 90 ALA A N 1
ATOM 701 C CA . ALA A 1 90 ? -7.153 -4.141 7.978 1.00 91.31 90 ALA A CA 1
ATOM 702 C C . ALA A 1 90 ? -8.516 -4.004 8.669 1.00 91.31 90 ALA A C 1
ATOM 704 O O . ALA A 1 90 ? -8.566 -3.670 9.854 1.00 91.31 90 ALA A O 1
ATOM 705 N N . LEU A 1 91 ? -9.613 -4.271 7.957 1.00 87.25 91 LEU A N 1
ATOM 706 C CA . LEU A 1 91 ? -10.973 -4.033 8.445 1.00 87.25 91 LEU A CA 1
ATOM 707 C C . LEU A 1 91 ? -11.826 -5.295 8.605 1.00 87.25 91 LEU A C 1
ATOM 709 O O . LEU A 1 91 ? -12.920 -5.189 9.152 1.00 87.25 91 LEU A O 1
ATOM 713 N N . SER A 1 92 ? -11.324 -6.457 8.180 1.00 83.56 92 SER A N 1
ATOM 714 C CA . SER A 1 92 ? -11.797 -7.763 8.658 1.00 83.56 92 SER A CA 1
ATOM 715 C C . SER A 1 92 ? -11.446 -7.960 10.128 1.00 83.56 92 SER A C 1
ATOM 717 O O . SER A 1 92 ? -12.307 -8.445 10.881 1.00 83.56 92 SER A O 1
#

Organism: Bdellovibrio bacteriovorus (NCBI:txid959)

Foldseek 3Di:
DEKEKEWALVLQLVLCPPDPDDSVVSVVVLQVLLVVLLCVVCVVYHYHYYYDYHPVDHPPQKIWMAIPNDIDIFPGNDSNSVSVVNCVVNVD

Sequence (92 aa):
MKQNVEICSGCVVRSAEGVEESTFLIKKKFLQELVARLKELRPDVEWNVSFTSCMRFCPDKRMSLVIKNQMGMSTGNSVDVVAEDIISRALS